Protein AF-A0A255T8T3-F1 (afdb_monomer_lite)

Structure (mmCIF, N/CA/C/O backbone):
data_AF-A0A255T8T3-F1
#
_entry.id   AF-A0A255T8T3-F1
#
loop_
_atom_site.group_PDB
_atom_site.id
_atom_site.type_symbol
_atom_site.label_atom_id
_atom_site.label_alt_id
_atom_site.lab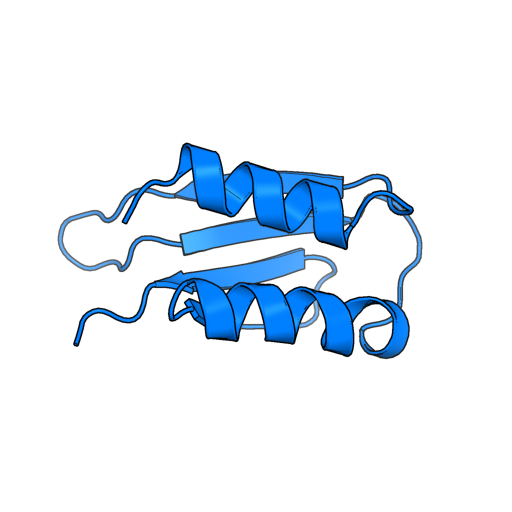el_comp_id
_atom_site.label_asym_id
_atom_site.label_entity_id
_atom_site.label_seq_id
_atom_site.pdbx_PDB_ins_code
_atom_site.Cartn_x
_atom_site.Cartn_y
_atom_site.Cartn_z
_atom_site.occupancy
_atom_site.B_iso_or_equiv
_atom_site.auth_seq_id
_atom_site.auth_comp_id
_atom_site.auth_asym_id
_atom_site.auth_atom_id
_atom_site.pdbx_PDB_model_num
ATOM 1 N N . MET A 1 1 ? -12.770 -1.881 9.138 1.00 72.12 1 MET A N 1
ATOM 2 C CA . MET A 1 1 ? -11.460 -1.701 8.482 1.00 72.12 1 MET A CA 1
ATOM 3 C C . MET A 1 1 ? -10.492 -0.958 9.406 1.00 72.12 1 MET A C 1
ATOM 5 O O . MET A 1 1 ? -10.944 -0.060 10.109 1.00 72.12 1 MET A O 1
ATOM 9 N N . ASN A 1 2 ? -9.210 -1.345 9.483 1.00 84.62 2 ASN A N 1
ATOM 10 C CA . ASN A 1 2 ? -8.210 -0.699 10.353 1.00 84.62 2 ASN A CA 1
ATOM 11 C C . ASN A 1 2 ? -7.044 -0.152 9.505 1.00 84.62 2 ASN A C 1
ATOM 13 O O . ASN A 1 2 ? -6.200 -0.948 9.094 1.00 84.62 2 ASN A O 1
ATOM 17 N N . PRO A 1 3 ? -6.954 1.176 9.291 1.00 86.31 3 PRO A N 1
ATOM 18 C CA . PRO A 1 3 ? -5.948 1.756 8.404 1.00 86.31 3 PRO A CA 1
ATOM 19 C C . PRO A 1 3 ? -4.497 1.493 8.812 1.00 86.31 3 PRO A C 1
ATOM 21 O O . PRO A 1 3 ? -3.617 1.459 7.962 1.00 86.31 3 PRO A O 1
ATOM 24 N N . ILE A 1 4 ? -4.241 1.269 10.105 1.00 91.19 4 ILE A N 1
ATOM 25 C CA . ILE A 1 4 ? -2.899 0.937 10.602 1.00 91.19 4 ILE A CA 1
ATOM 26 C C . ILE A 1 4 ? -2.484 -0.460 10.127 1.00 91.19 4 ILE A C 1
ATOM 28 O O . ILE A 1 4 ? -1.333 -0.654 9.754 1.00 91.19 4 ILE A O 1
ATOM 32 N N . LYS A 1 5 ? -3.415 -1.425 10.126 1.00 93.56 5 LYS A N 1
ATOM 33 C CA . LYS A 1 5 ? -3.132 -2.795 9.676 1.00 93.56 5 LYS A CA 1
ATOM 34 C C . LYS A 1 5 ? -2.890 -2.856 8.173 1.00 93.56 5 LYS A C 1
ATOM 36 O O . LYS A 1 5 ? -1.913 -3.460 7.764 1.00 93.56 5 LYS A O 1
ATOM 41 N N . ILE A 1 6 ? -3.727 -2.169 7.394 1.00 93.50 6 ILE A N 1
ATOM 42 C CA . ILE A 1 6 ? -3.578 -2.100 5.934 1.00 93.50 6 ILE A CA 1
ATOM 43 C C . ILE A 1 6 ? -2.242 -1.455 5.574 1.00 93.50 6 ILE A C 1
ATOM 45 O O . ILE A 1 6 ? -1.466 -2.025 4.822 1.00 93.50 6 ILE A O 1
ATOM 49 N N . LYS A 1 7 ? -1.916 -0.314 6.195 1.00 94.62 7 LYS A N 1
ATOM 50 C CA . LYS A 1 7 ? -0.625 0.347 5.986 1.00 94.62 7 LYS A CA 1
ATOM 51 C C . LYS A 1 7 ? 0.566 -0.560 6.320 1.00 94.62 7 LYS A C 1
ATOM 53 O O . LYS A 1 7 ? 1.562 -0.509 5.613 1.00 94.62 7 LYS A O 1
ATOM 58 N N . SER A 1 8 ? 0.476 -1.373 7.377 1.00 96.19 8 SER A N 1
ATOM 59 C CA . SER A 1 8 ? 1.515 -2.363 7.696 1.00 96.19 8 SER A CA 1
ATOM 60 C C . SER A 1 8 ? 1.620 -3.441 6.619 1.00 96.19 8 SER A C 1
ATOM 62 O O . SER A 1 8 ? 2.723 -3.727 6.188 1.00 96.19 8 SER A O 1
ATOM 64 N N . ALA A 1 9 ? 0.492 -3.986 6.156 1.00 96.69 9 ALA A N 1
ATOM 65 C CA . ALA A 1 9 ? 0.474 -5.020 5.123 1.00 96.69 9 ALA A CA 1
ATOM 66 C C . ALA A 1 9 ? 1.068 -4.528 3.793 1.00 96.69 9 ALA A C 1
ATOM 68 O O . ALA A 1 9 ? 1.814 -5.261 3.159 1.00 96.69 9 ALA A O 1
ATOM 69 N N . ILE A 1 10 ? 0.806 -3.272 3.410 1.00 95.88 10 ILE A N 1
ATOM 70 C CA . ILE A 1 10 ? 1.423 -2.654 2.225 1.00 95.88 10 ILE A CA 1
ATOM 71 C C . ILE A 1 10 ? 2.945 -2.541 2.401 1.00 95.88 10 ILE A C 1
ATOM 73 O O . ILE A 1 10 ? 3.691 -2.866 1.485 1.00 95.88 10 ILE A O 1
ATOM 77 N N . TYR A 1 11 ? 3.423 -2.114 3.577 1.00 96.69 11 TYR A N 1
ATOM 78 C CA . TYR A 1 11 ? 4.865 -2.063 3.844 1.00 96.69 11 TYR A CA 1
ATOM 79 C C . TYR A 1 11 ? 5.523 -3.441 3.847 1.00 96.69 11 TYR A C 1
ATOM 81 O O . TYR A 1 11 ? 6.637 -3.564 3.351 1.00 96.69 11 TYR A O 1
ATOM 89 N N . ASP A 1 12 ? 4.853 -4.454 4.397 1.00 97.25 12 ASP A N 1
ATOM 90 C CA . ASP A 1 12 ? 5.361 -5.825 4.408 1.00 97.25 12 ASP A CA 1
ATOM 91 C C . ASP A 1 12 ? 5.421 -6.392 2.975 1.00 97.25 12 ASP A C 1
ATOM 93 O O . ASP A 1 12 ? 6.402 -7.034 2.613 1.00 97.25 12 ASP A O 1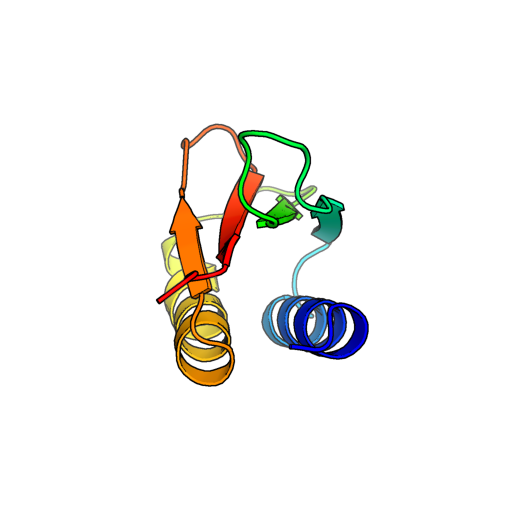
ATOM 97 N N . ALA A 1 13 ? 4.418 -6.102 2.136 1.00 96.12 13 ALA A N 1
ATOM 98 C CA . ALA A 1 13 ? 4.404 -6.482 0.720 1.00 96.12 13 ALA A CA 1
ATOM 99 C C . ALA A 1 13 ? 5.521 -5.797 -0.088 1.00 96.12 13 ALA A C 1
ATOM 101 O O . ALA A 1 13 ? 6.117 -6.401 -0.973 1.00 96.12 13 ALA A O 1
ATOM 102 N N . LEU A 1 14 ? 5.843 -4.546 0.244 1.00 95.12 14 LEU A N 1
ATOM 103 C CA . LEU A 1 14 ? 6.855 -3.743 -0.443 1.00 95.12 14 LEU A CA 1
ATOM 104 C C . LEU A 1 14 ? 8.177 -3.651 0.330 1.00 95.12 14 LEU A C 1
ATOM 106 O O . LEU A 1 14 ? 8.918 -2.686 0.156 1.00 95.12 14 LEU A O 1
ATOM 110 N N . GLU A 1 15 ? 8.511 -4.632 1.176 1.00 95.25 15 GLU A N 1
ATOM 111 C CA . GLU A 1 15 ? 9.682 -4.547 2.069 1.00 95.25 15 GLU A CA 1
ATOM 112 C C . GLU A 1 15 ? 11.023 -4.391 1.329 1.00 95.25 15 GLU A C 1
ATOM 114 O O . GLU A 1 15 ? 11.994 -3.871 1.884 1.00 95.25 15 GLU A O 1
ATOM 119 N N . ASN A 1 16 ? 11.071 -4.827 0.066 1.00 94.75 16 ASN A N 1
ATOM 120 C CA . ASN A 1 16 ? 12.246 -4.733 -0.800 1.00 94.75 16 ASN A CA 1
ATOM 121 C C . ASN A 1 16 ? 12.354 -3.392 -1.543 1.00 94.75 16 ASN A C 1
ATOM 123 O O . ASN A 1 16 ? 13.357 -3.170 -2.219 1.00 94.75 16 ASN A O 1
ATOM 127 N N . PHE A 1 17 ? 11.359 -2.513 -1.405 1.00 92.81 17 PHE A N 1
ATOM 128 C CA . PHE A 1 17 ? 11.287 -1.217 -2.069 1.00 92.81 17 PHE A CA 1
ATOM 129 C C . PHE A 1 17 ? 11.320 -0.080 -1.049 1.00 92.81 17 PHE A C 1
ATOM 131 O O . PHE A 1 17 ? 10.684 -0.110 0.008 1.00 92.81 17 PHE A O 1
ATOM 138 N N . ASN A 1 18 ? 12.030 0.988 -1.387 1.00 94.19 18 ASN A N 1
ATOM 139 C CA . ASN A 1 18 ? 11.985 2.240 -0.656 1.00 94.19 18 ASN A CA 1
ATOM 140 C C . ASN A 1 18 ? 10.676 2.976 -0.970 1.00 94.19 18 ASN A C 1
ATOM 142 O O . ASN A 1 18 ? 10.624 3.814 -1.871 1.00 94.19 18 ASN A O 1
ATOM 146 N N . CYS A 1 19 ? 9.620 2.669 -0.217 1.00 93.94 19 CYS A N 1
ATOM 147 C CA . CYS A 1 19 ? 8.290 3.233 -0.430 1.00 93.94 19 CYS A CA 1
ATOM 148 C C . CYS A 1 19 ? 7.786 4.104 0.732 1.00 93.94 19 CYS A C 1
ATOM 150 O O . CYS A 1 19 ? 8.249 4.043 1.876 1.00 93.94 19 CYS A O 1
ATOM 152 N N . SER A 1 20 ? 6.790 4.937 0.439 1.00 94.69 20 SER A N 1
ATOM 153 C CA . SER A 1 20 ? 6.005 5.683 1.422 1.00 94.69 20 SER A CA 1
ATOM 154 C C . SER A 1 20 ? 4.519 5.437 1.204 1.00 94.69 20 SER A C 1
ATOM 156 O O . SER A 1 20 ? 4.039 5.487 0.082 1.00 94.69 20 SER A O 1
ATOM 158 N N . VAL A 1 21 ? 3.789 5.182 2.295 1.00 94.69 21 VAL A N 1
ATO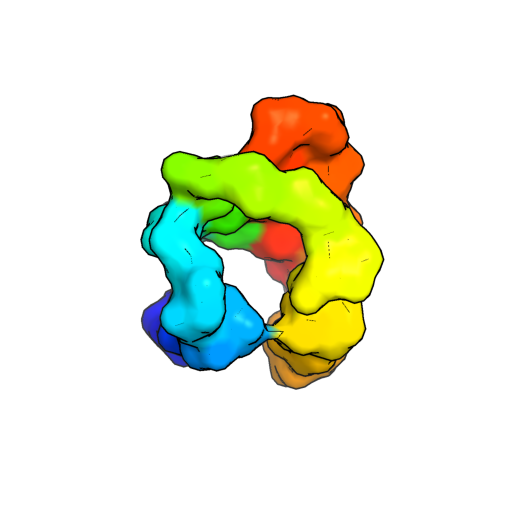M 159 C CA . VAL A 1 21 ? 2.351 4.882 2.249 1.00 94.69 21 VAL A CA 1
ATOM 160 C C . VAL A 1 21 ? 1.575 5.952 3.010 1.00 94.69 21 VAL A C 1
ATOM 162 O O . VAL A 1 21 ? 1.787 6.154 4.216 1.00 94.69 21 VAL A O 1
ATOM 165 N N . TYR A 1 22 ? 0.633 6.612 2.349 1.00 93.50 22 TYR A N 1
ATOM 166 C CA . TYR A 1 22 ? -0.182 7.691 2.911 1.00 93.50 22 TYR A CA 1
ATOM 167 C C . TYR A 1 22 ? -1.635 7.248 3.016 1.00 93.50 22 TYR A C 1
ATOM 169 O O . TYR A 1 22 ? -2.166 6.676 2.082 1.00 93.50 22 TYR A O 1
ATOM 177 N N . TYR A 1 23 ? -2.293 7.488 4.156 1.00 92.94 23 TYR A N 1
ATOM 178 C CA . TYR A 1 23 ? -3.722 7.195 4.307 1.00 92.94 23 TYR A CA 1
ATOM 179 C C . TYR A 1 23 ? -4.541 8.474 4.172 1.00 92.94 23 TYR A C 1
ATOM 181 O O . TYR A 1 23 ? -4.407 9.403 4.979 1.00 92.94 23 TYR A O 1
ATOM 189 N N . HIS A 1 24 ? -5.447 8.471 3.207 1.00 90.75 24 HIS A N 1
ATOM 190 C CA . HIS A 1 24 ? -6.361 9.558 2.917 1.00 90.75 24 HIS A CA 1
ATOM 191 C C . HIS A 1 24 ? -7.738 9.179 3.445 1.00 90.75 24 HIS A C 1
ATOM 193 O O . HIS A 1 24 ? -8.419 8.294 2.935 1.00 90.75 24 HIS A O 1
ATOM 199 N N . LYS A 1 25 ? -8.161 9.843 4.525 1.00 88.06 25 LYS A N 1
ATOM 200 C CA . LYS A 1 25 ? -9.507 9.635 5.068 1.00 88.06 25 LYS A CA 1
ATOM 201 C C . LYS A 1 25 ? -10.563 10.162 4.092 1.00 88.06 25 LYS A C 1
ATOM 203 O O . LYS A 1 25 ? -10.371 11.211 3.482 1.00 88.06 25 LYS A O 1
ATOM 208 N N . ALA A 1 26 ? -11.705 9.484 4.044 1.00 83.69 26 ALA A N 1
ATOM 209 C CA . ALA A 1 26 ? -12.872 9.937 3.299 1.00 83.69 26 ALA A CA 1
ATOM 210 C C . ALA A 1 26 ? -13.320 11.335 3.761 1.00 83.69 26 ALA A C 1
ATOM 212 O O . ALA A 1 26 ? -13.412 11.616 4.963 1.00 83.69 26 ALA A O 1
ATOM 213 N N . TYR A 1 27 ? -13.640 12.194 2.798 1.00 80.62 27 TYR A N 1
ATOM 214 C CA . TYR A 1 27 ? -14.353 13.452 3.001 1.00 80.62 27 TYR A CA 1
ATOM 215 C C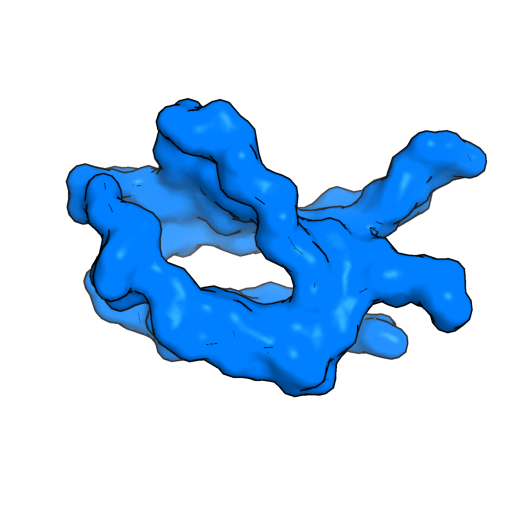 . TYR A 1 27 ? -15.696 13.396 2.266 1.00 80.62 27 TYR A C 1
ATOM 217 O O . TYR A 1 27 ? -15.966 12.442 1.555 1.00 80.62 27 TYR A O 1
ATOM 225 N N . SER A 1 28 ? -16.564 14.393 2.462 1.00 72.38 28 SER A N 1
ATOM 226 C CA . SER A 1 28 ? -18.005 14.373 2.139 1.00 72.38 28 SER A CA 1
ATOM 227 C C . SER A 1 28 ? -18.445 13.730 0.810 1.00 72.38 28 SER A C 1
ATOM 229 O O . SER A 1 28 ? -19.574 13.260 0.766 1.00 72.38 28 SER A O 1
ATOM 231 N N . ASN A 1 29 ? -17.593 13.701 -0.225 1.00 72.88 29 ASN A N 1
ATOM 232 C CA . ASN A 1 29 ? -17.845 13.068 -1.529 1.00 72.88 29 ASN A CA 1
ATOM 233 C C . ASN A 1 29 ? -16.656 12.218 -2.045 1.00 72.88 29 ASN A C 1
ATOM 235 O O . ASN A 1 29 ? -16.530 12.034 -3.252 1.00 72.88 29 ASN A O 1
ATOM 239 N N . SER A 1 30 ? -15.754 11.752 -1.178 1.00 74.69 30 SER A N 1
ATOM 240 C CA . SER A 1 30 ? -14.599 10.932 -1.569 1.00 74.69 30 SER A CA 1
ATOM 241 C C . SER A 1 30 ? -14.542 9.637 -0.768 1.00 74.69 30 SER A C 1
ATOM 243 O O . SER A 1 30 ? -14.884 9.608 0.416 1.00 74.69 30 SER A O 1
ATOM 245 N N . CYS A 1 31 ? -14.061 8.573 -1.404 1.00 80.00 31 CYS A N 1
ATOM 246 C CA . CYS A 1 31 ? -13.681 7.353 -0.704 1.00 80.00 31 CYS A CA 1
ATOM 247 C C . CYS A 1 31 ? -12.416 7.601 0.134 1.00 80.00 31 CYS A C 1
ATOM 249 O O . CYS A 1 31 ? -11.694 8.581 -0.070 1.00 80.00 31 CYS A O 1
ATOM 251 N N . ALA A 1 32 ? -12.182 6.738 1.121 1.00 86.94 32 ALA A N 1
ATOM 252 C CA . ALA A 1 32 ? -10.883 6.656 1.772 1.00 86.94 32 ALA A CA 1
ATOM 253 C C . ALA A 1 32 ? -9.966 5.769 0.917 1.00 86.94 32 ALA A C 1
ATOM 255 O O . ALA A 1 32 ? -10.440 4.793 0.335 1.00 86.94 32 ALA A O 1
ATOM 256 N N . PHE A 1 33 ? -8.684 6.106 0.849 1.00 90.50 33 PHE A N 1
ATOM 257 C CA . PHE A 1 33 ? -7.709 5.397 0.020 1.00 90.50 33 PHE A CA 1
ATOM 258 C C . PHE A 1 33 ? -6.302 5.492 0.615 1.00 90.50 33 PHE A C 1
ATOM 260 O O . PHE A 1 33 ? -6.062 6.262 1.557 1.00 90.50 33 PHE A O 1
ATOM 267 N N . PHE A 1 34 ? -5.390 4.680 0.093 1.00 93.00 34 PHE A N 1
ATOM 268 C CA . PHE A 1 34 ? -3.965 4.761 0.381 1.00 93.00 34 PHE A CA 1
ATOM 269 C C . PHE A 1 34 ? -3.203 5.129 -0.878 1.00 93.00 34 PHE A C 1
ATOM 271 O O . PHE A 1 34 ? -3.393 4.450 -1.870 1.00 93.00 34 PHE A O 1
ATOM 278 N N . THR A 1 35 ? -2.309 6.108 -0.804 1.00 93.12 35 THR A N 1
ATOM 279 C CA . THR A 1 35 ? -1.351 6.384 -1.881 1.00 93.12 35 THR A CA 1
ATOM 280 C C . THR A 1 35 ? -0.033 5.713 -1.543 1.00 93.12 35 THR A C 1
ATOM 282 O O . THR A 1 35 ? 0.445 5.825 -0.401 1.00 93.12 35 THR A O 1
ATOM 285 N N . VAL A 1 36 ? 0.540 5.008 -2.510 1.00 93.00 36 VAL A N 1
ATOM 286 C CA . VAL A 1 36 ? 1.833 4.339 -2.393 1.00 93.00 36 VAL A CA 1
ATOM 287 C C . VAL A 1 36 ? 2.815 4.989 -3.358 1.00 93.00 36 VAL A C 1
ATOM 289 O O . VAL A 1 36 ? 2.660 4.883 -4.564 1.00 93.00 36 VAL A O 1
ATOM 292 N N . GLU A 1 37 ? 3.846 5.631 -2.815 1.00 92.62 37 GLU A N 1
ATOM 293 C CA . GLU A 1 37 ? 4.938 6.226 -3.593 1.00 92.62 37 GLU A CA 1
ATOM 294 C C . GLU A 1 37 ? 6.184 5.338 -3.500 1.00 92.62 37 GLU A C 1
ATOM 296 O O . GLU A 1 37 ? 6.645 5.053 -2.386 1.00 92.62 37 GLU A O 1
ATOM 301 N N . ILE A 1 38 ? 6.768 4.941 -4.634 1.00 91.31 38 ILE A N 1
ATOM 302 C CA . ILE A 1 38 ? 8.040 4.201 -4.693 1.00 91.31 38 ILE A CA 1
ATOM 303 C C . ILE A 1 38 ? 9.155 5.157 -5.141 1.00 91.31 38 ILE A C 1
ATOM 305 O O . ILE A 1 38 ? 9.100 5.752 -6.212 1.00 91.31 38 ILE A O 1
ATOM 309 N N . HIS A 1 39 ? 10.190 5.323 -4.310 1.00 91.31 39 HIS A N 1
ATOM 310 C CA . HIS A 1 39 ? 11.246 6.341 -4.479 1.00 91.31 39 HIS A CA 1
ATOM 311 C C . HIS A 1 39 ? 12.456 5.848 -5.289 1.00 91.31 39 HIS A C 1
ATOM 313 O O . HIS A 1 39 ? 13.576 6.339 -5.118 1.00 91.31 39 HIS A O 1
ATOM 319 N N . GLU A 1 40 ? 12.251 4.848 -6.137 1.00 89.38 40 GLU A N 1
ATOM 320 C CA . GLU A 1 40 ? 13.258 4.240 -7.005 1.00 89.38 40 GLU A CA 1
ATOM 321 C C . GLU A 1 40 ? 12.624 3.771 -8.319 1.00 89.38 40 GLU A C 1
ATOM 323 O O . GLU A 1 40 ? 11.409 3.838 -8.475 1.00 89.38 40 GLU A O 1
ATOM 328 N N . GLU A 1 41 ? 13.437 3.342 -9.288 1.00 88.94 41 GLU A N 1
ATOM 329 C CA . GLU A 1 41 ? 12.901 2.746 -10.516 1.00 88.94 41 GLU A CA 1
ATOM 330 C C . GLU A 1 41 ? 12.182 1.437 -10.180 1.00 88.94 41 GLU A C 1
ATOM 332 O O . GLU A 1 41 ? 12.750 0.559 -9.527 1.00 88.94 41 GLU A O 1
ATOM 337 N N . TRP A 1 42 ? 10.945 1.306 -10.645 1.00 87.69 42 TRP A N 1
ATOM 338 C CA . TRP A 1 42 ? 10.108 0.141 -10.405 1.00 87.69 42 TRP A CA 1
ATOM 339 C C . TRP A 1 42 ? 9.293 -0.211 -11.651 1.00 87.69 42 TRP A C 1
ATOM 341 O O . TRP A 1 42 ? 9.171 0.594 -12.576 1.00 87.69 42 TRP A O 1
ATOM 351 N N . ASP A 1 43 ? 8.776 -1.436 -11.671 1.00 87.69 43 ASP A N 1
ATOM 352 C CA . ASP A 1 43 ? 7.866 -1.956 -12.689 1.00 87.69 43 ASP A CA 1
ATOM 353 C C . ASP A 1 43 ? 6.669 -2.595 -11.974 1.00 87.69 43 ASP A C 1
ATOM 355 O O . ASP A 1 43 ? 6.846 -3.232 -10.928 1.00 87.69 43 ASP A O 1
ATOM 359 N N . TRP A 1 44 ? 5.466 -2.418 -12.519 1.00 86.88 44 TRP A N 1
ATOM 360 C CA . TRP A 1 44 ? 4.232 -2.965 -11.953 1.00 86.88 44 TRP A CA 1
ATOM 361 C C . TRP A 1 44 ? 4.301 -4.483 -11.819 1.00 86.88 44 TRP A C 1
ATOM 363 O O . TRP A 1 44 ? 3.991 -5.015 -10.752 1.00 86.88 44 TRP A O 1
ATOM 373 N N . ASP A 1 45 ? 4.869 -5.160 -12.820 1.00 89.31 45 ASP A N 1
ATOM 374 C CA . ASP A 1 45 ? 5.063 -6.614 -12.827 1.00 89.31 45 ASP A CA 1
ATOM 375 C C . ASP A 1 45 ? 5.888 -7.122 -11.621 1.00 89.31 45 ASP A C 1
ATOM 377 O O . ASP A 1 45 ? 5.877 -8.314 -11.312 1.00 89.31 45 ASP A O 1
ATOM 381 N N . TRP A 1 46 ? 6.655 -6.256 -10.943 1.00 90.75 46 TRP A N 1
ATOM 382 C CA . TRP A 1 46 ? 7.462 -6.644 -9.779 1.00 90.75 46 TRP A CA 1
ATOM 383 C C . TRP A 1 46 ? 6.687 -6.626 -8.463 1.00 90.75 46 TRP A C 1
ATOM 385 O O . TRP A 1 46 ? 7.134 -7.262 -7.509 1.00 90.75 46 TRP A O 1
ATOM 395 N N . ILE A 1 47 ? 5.580 -5.883 -8.395 1.00 90.75 47 ILE A N 1
ATOM 396 C CA . ILE A 1 47 ? 4.819 -5.654 -7.158 1.00 90.75 47 ILE A CA 1
ATOM 397 C C . ILE A 1 47 ? 3.357 -6.099 -7.249 1.00 90.75 47 ILE A C 1
ATOM 399 O O . ILE A 1 47 ? 2.729 -6.267 -6.204 1.00 90.75 47 ILE A O 1
ATOM 403 N N . GLU A 1 48 ? 2.829 -6.303 -8.462 1.00 90.56 48 GLU A N 1
ATOM 404 C CA . GLU A 1 48 ? 1.424 -6.628 -8.743 1.00 90.56 48 GLU A CA 1
ATOM 405 C C . GLU A 1 48 ? 0.922 -7.781 -7.867 1.00 90.56 48 GLU A C 1
ATOM 407 O O . GLU A 1 48 ? 0.030 -7.577 -7.050 1.00 90.56 48 GLU A O 1
ATOM 412 N N . ASP A 1 49 ? 1.563 -8.952 -7.941 1.00 92.88 49 ASP A N 1
ATOM 413 C CA . ASP A 1 49 ? 1.163 -10.156 -7.196 1.00 92.88 49 ASP A CA 1
ATOM 414 C C . ASP A 1 49 ? 1.057 -9.926 -5.674 1.00 92.88 49 ASP A C 1
ATOM 416 O O . ASP A 1 49 ? 0.188 -10.493 -5.003 1.00 92.88 49 ASP A O 1
ATOM 420 N N . ASP A 1 50 ? 1.973 -9.147 -5.095 1.00 94.19 50 ASP A N 1
ATOM 421 C CA . ASP A 1 50 ? 2.012 -8.914 -3.650 1.00 94.19 50 ASP A CA 1
ATOM 422 C C . ASP A 1 50 ? 0.991 -7.850 -3.226 1.00 94.19 50 ASP A C 1
ATOM 424 O O . ASP A 1 50 ? 0.330 -8.005 -2.194 1.00 94.19 50 ASP A O 1
ATOM 428 N N . ILE A 1 51 ? 0.787 -6.813 -4.043 1.00 94.00 51 ILE A N 1
ATOM 429 C CA . ILE A 1 51 ? -0.234 -5.786 -3.812 1.00 94.00 51 ILE A CA 1
ATOM 430 C C . ILE A 1 51 ? -1.646 -6.335 -4.034 1.00 94.00 51 ILE A C 1
ATOM 432 O O . ILE A 1 51 ? -2.533 -6.053 -3.224 1.00 94.00 51 ILE A O 1
ATOM 436 N N . GLU A 1 52 ? -1.868 -7.167 -5.051 1.00 93.31 52 GLU A N 1
ATOM 437 C CA . GLU A 1 52 ? -3.151 -7.833 -5.295 1.00 93.31 52 GLU A CA 1
ATOM 438 C C . GLU A 1 52 ? -3.570 -8.687 -4.094 1.00 93.31 52 GLU A C 1
ATOM 440 O O . GLU A 1 52 ? -4.718 -8.610 -3.656 1.00 93.31 52 GLU A O 1
ATOM 445 N N . ARG A 1 53 ? -2.638 -9.416 -3.464 1.00 94.75 53 ARG A N 1
ATOM 446 C CA . ARG A 1 53 ? -2.925 -10.175 -2.230 1.00 94.75 53 ARG A CA 1
ATOM 447 C C . ARG A 1 53 ? -3.370 -9.280 -1.078 1.00 94.75 53 ARG A C 1
ATOM 449 O O . ARG A 1 53 ? -4.294 -9.642 -0.348 1.00 94.75 53 ARG A O 1
ATOM 456 N N . VAL A 1 54 ? -2.733 -8.121 -0.900 1.00 94.75 54 VAL A N 1
ATOM 457 C CA . VAL A 1 54 ? -3.162 -7.135 0.108 1.00 94.75 54 VAL A CA 1
ATOM 458 C C . VAL A 1 54 ? -4.564 -6.622 -0.227 1.00 94.75 54 VAL A C 1
ATOM 460 O O . VAL A 1 54 ? -5.402 -6.492 0.668 1.00 94.75 54 VAL A O 1
ATOM 463 N N . CYS A 1 55 ? -4.846 -6.369 -1.503 1.00 92.44 55 CYS A N 1
ATOM 464 C CA . CYS A 1 55 ? -6.159 -5.921 -1.951 1.00 92.44 55 CYS A CA 1
ATOM 465 C C . CYS A 1 55 ? -7.246 -6.966 -1.688 1.00 92.44 55 CYS A C 1
ATOM 467 O O . CYS A 1 55 ? -8.288 -6.623 -1.134 1.00 92.44 55 CYS A O 1
ATOM 469 N N . GLU A 1 56 ? -6.988 -8.241 -1.977 1.00 92.81 56 GLU A N 1
ATOM 470 C CA . GLU A 1 56 ? -7.908 -9.342 -1.677 1.00 92.81 56 GLU A CA 1
ATOM 471 C C . GLU A 1 56 ? -8.147 -9.512 -0.168 1.00 92.81 56 GLU A C 1
ATOM 473 O O . GLU A 1 56 ? -9.285 -9.710 0.262 1.00 92.81 56 GLU A O 1
ATOM 478 N N . GLU A 1 57 ? -7.098 -9.421 0.658 1.00 94.31 57 GLU A N 1
ATOM 479 C CA . GLU A 1 57 ? -7.215 -9.579 2.116 1.00 94.31 57 GLU A CA 1
ATOM 480 C C . GLU A 1 57 ? -8.068 -8.471 2.750 1.00 94.31 57 GLU A C 1
ATOM 482 O O . GLU A 1 57 ? -8.817 -8.718 3.704 1.00 94.31 57 GLU A O 1
ATOM 487 N N . TYR A 1 58 ? -7.944 -7.246 2.237 1.00 91.75 58 TYR A N 1
ATOM 488 C CA . TYR A 1 58 ? -8.549 -6.054 2.831 1.00 91.75 58 TYR A CA 1
ATOM 489 C C . TYR A 1 58 ? -9.728 -5.473 2.048 1.00 91.75 58 TYR A C 1
ATOM 491 O O . TYR A 1 58 ? -10.268 -4.454 2.488 1.00 91.75 58 TYR A O 1
ATOM 499 N N . ASP A 1 59 ? -10.156 -6.140 0.974 1.00 90.75 59 ASP A N 1
ATOM 500 C CA . ASP A 1 59 ? -11.225 -5.698 0.071 1.00 90.75 59 ASP A CA 1
ATOM 501 C C . ASP A 1 59 ? -10.960 -4.284 -0.482 1.00 90.75 59 ASP A C 1
ATOM 503 O O . ASP A 1 59 ? -11.720 -3.331 -0.283 1.00 90.75 59 ASP A O 1
ATOM 507 N N . LEU A 1 60 ? -9.793 -4.140 -1.112 1.00 90.75 60 LEU A N 1
ATOM 508 C CA . LEU A 1 60 ? -9.346 -2.919 -1.779 1.00 90.75 60 LEU A CA 1
ATOM 509 C C . LEU A 1 60 ? -9.359 -3.124 -3.294 1.00 90.75 60 LEU A C 1
ATOM 511 O O . LEU A 1 60 ? -9.284 -4.251 -3.782 1.00 90.75 60 LEU A O 1
ATOM 515 N N . TRP A 1 61 ? -9.408 -2.028 -4.039 1.00 89.94 61 TRP A N 1
ATOM 516 C CA . TRP A 1 61 ? -9.166 -2.031 -5.477 1.00 89.94 61 TRP A CA 1
ATOM 517 C C . TRP A 1 61 ? -8.046 -1.055 -5.821 1.00 89.94 61 TRP A C 1
ATOM 519 O O . TRP A 1 61 ? -7.852 -0.051 -5.133 1.00 89.94 61 TRP A O 1
ATOM 529 N N . ILE A 1 62 ? -7.303 -1.390 -6.869 1.00 8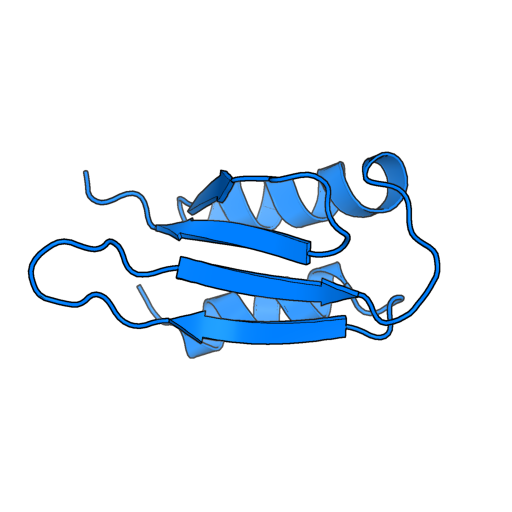9.06 62 ILE A N 1
ATOM 530 C CA . ILE A 1 62 ? -6.146 -0.630 -7.333 1.00 89.06 62 ILE A CA 1
ATOM 531 C C . ILE A 1 62 ? -6.627 0.395 -8.359 1.00 89.06 62 ILE A C 1
ATOM 533 O O . ILE A 1 62 ? -7.274 0.026 -9.342 1.00 89.06 62 ILE A O 1
ATOM 537 N N . ASP A 1 63 ? -6.305 1.660 -8.122 1.00 84.12 63 ASP A N 1
ATOM 538 C CA . ASP A 1 63 ? -6.394 2.753 -9.086 1.00 84.12 63 ASP A CA 1
ATOM 539 C C . ASP A 1 63 ? -4.956 3.164 -9.430 1.00 84.12 63 ASP A C 1
ATOM 541 O O . ASP A 1 63 ? -4.315 3.899 -8.682 1.00 84.12 63 ASP A O 1
ATOM 545 N N . ASP A 1 64 ? -4.408 2.586 -10.498 1.00 73.38 64 ASP A N 1
ATOM 546 C CA . ASP A 1 64 ? -3.079 2.935 -11.006 1.00 73.38 64 ASP A CA 1
ATOM 547 C C . ASP A 1 64 ? -3.232 3.988 -12.108 1.00 73.38 64 ASP A C 1
ATOM 549 O O . ASP A 1 64 ? -3.802 3.718 -13.173 1.00 73.38 64 ASP A O 1
ATOM 553 N N . ASP A 1 65 ? -2.750 5.202 -11.847 1.00 61.50 65 ASP A N 1
ATOM 554 C CA . ASP A 1 65 ? -2.754 6.316 -12.791 1.00 61.50 65 ASP A CA 1
ATOM 555 C C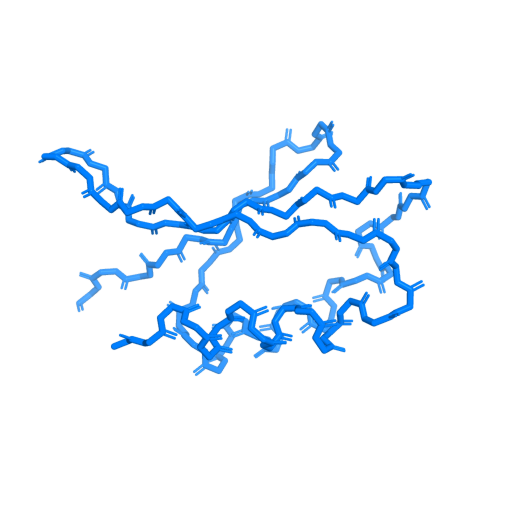 . ASP A 1 65 ? -1.394 6.552 -13.471 1.00 61.50 65 ASP A C 1
ATOM 557 O O . ASP A 1 65 ? -1.247 7.508 -14.238 1.00 61.50 65 ASP A O 1
ATOM 561 N N . SER A 1 66 ? -0.467 5.588 -13.379 1.00 57.31 66 SER A N 1
ATOM 562 C CA . SER A 1 66 ? 0.726 5.425 -14.233 1.00 57.31 66 SER A CA 1
ATOM 563 C C . SER A 1 66 ? 1.851 6.468 -14.104 1.00 57.31 66 SER A C 1
ATOM 565 O O . SER A 1 66 ? 2.784 6.448 -14.911 1.00 57.31 66 SER A O 1
ATOM 567 N N . ASP A 1 67 ? 1.830 7.330 -13.081 1.00 60.66 67 ASP A N 1
ATOM 568 C CA . ASP A 1 67 ? 2.814 8.416 -12.894 1.00 60.66 67 ASP A CA 1
ATOM 569 C C . ASP A 1 67 ? 3.843 8.176 -11.758 1.00 60.66 67 ASP A C 1
ATOM 571 O O . ASP A 1 67 ? 4.619 9.073 -11.411 1.00 60.66 67 ASP A O 1
ATOM 575 N N . GLY A 1 68 ? 3.964 6.939 -11.259 1.00 63.44 68 GLY A N 1
ATOM 576 C CA . GLY A 1 68 ? 5.016 6.525 -10.309 1.00 63.44 68 GLY A CA 1
ATOM 577 C C . GLY A 1 68 ? 4.534 6.310 -8.871 1.00 63.44 68 GLY A C 1
ATOM 578 O O . GLY A 1 68 ? 5.319 5.889 -8.015 1.00 63.44 68 GLY A O 1
ATOM 579 N N . ASP A 1 69 ? 3.254 6.546 -8.639 1.00 81.25 69 ASP A N 1
ATOM 580 C CA . ASP A 1 69 ? 2.458 6.130 -7.497 1.00 81.25 69 ASP A CA 1
ATOM 581 C C . ASP A 1 69 ? 1.239 5.324 -7.964 1.00 81.25 69 ASP A C 1
ATOM 583 O O . ASP A 1 69 ? 0.946 5.236 -9.154 1.00 81.25 69 ASP A O 1
ATOM 587 N N . PHE A 1 70 ? 0.574 4.672 -7.014 1.00 85.56 70 PHE A N 1
ATOM 588 C CA . PHE A 1 70 ? -0.725 4.044 -7.234 1.00 85.56 70 PHE A CA 1
ATOM 589 C C . PHE A 1 70 ? -1.583 4.168 -5.977 1.00 85.56 70 PHE A C 1
ATOM 591 O O . PHE A 1 70 ? -1.075 4.206 -4.844 1.00 85.56 70 PHE A O 1
ATOM 598 N N . ASP A 1 71 ? -2.897 4.193 -6.178 1.00 88.25 71 ASP A N 1
ATOM 599 C CA . ASP A 1 71 ? -3.874 4.321 -5.110 1.00 88.25 71 ASP A CA 1
ATOM 600 C C . ASP A 1 71 ? -4.566 2.982 -4.815 1.00 88.25 71 ASP A C 1
ATOM 602 O O . ASP A 1 71 ? -5.030 2.264 -5.696 1.00 88.25 71 ASP A O 1
ATOM 606 N N . LEU A 1 72 ? -4.690 2.648 -3.530 1.00 88.50 72 LEU A N 1
ATOM 607 C CA . LEU A 1 72 ? -5.488 1.527 -3.040 1.00 88.50 72 LEU A CA 1
ATOM 608 C C . LEU A 1 72 ? -6.765 2.062 -2.407 1.00 88.50 72 LEU A C 1
ATOM 610 O O . LEU A 1 72 ? -6.778 2.567 -1.275 1.00 88.50 72 LEU A O 1
ATOM 614 N N . CYS A 1 73 ? -7.853 1.957 -3.151 1.00 85.81 73 CYS A N 1
ATOM 615 C CA . CYS A 1 73 ? -9.148 2.476 -2.771 1.00 85.81 73 CYS A CA 1
ATOM 616 C C . CYS A 1 73 ? -9.961 1.440 -1.994 1.00 85.81 73 CYS A C 1
ATOM 618 O O . CYS A 1 73 ? -9.979 0.249 -2.294 1.00 85.81 73 CYS A O 1
ATOM 620 N N . ILE A 1 74 ? -10.675 1.914 -0.978 1.00 83.00 74 ILE A N 1
ATOM 621 C CA . ILE A 1 74 ? -11.512 1.066 -0.129 1.00 83.00 74 ILE A CA 1
ATOM 622 C C . ILE A 1 74 ? -12.850 0.792 -0.826 1.00 83.00 74 ILE A C 1
ATOM 624 O O . ILE A 1 74 ? -13.576 1.744 -1.140 1.00 83.00 74 ILE A O 1
ATOM 628 N N . ASN A 1 75 ? -13.207 -0.486 -1.010 1.00 70.25 75 ASN A N 1
ATOM 629 C CA . ASN A 1 75 ? -14.559 -0.862 -1.427 1.00 70.25 75 ASN A CA 1
ATOM 630 C C . ASN A 1 75 ? -15.564 -0.468 -0.327 1.00 70.25 75 ASN A C 1
ATOM 632 O O . ASN A 1 75 ? -15.372 -0.758 0.854 1.00 70.25 75 ASN A O 1
ATOM 636 N N . ASN A 1 76 ? -16.619 0.258 -0.710 1.00 58.78 76 ASN A N 1
ATOM 637 C CA . ASN A 1 76 ? -17.676 0.748 0.191 1.00 58.78 76 ASN A CA 1
ATOM 638 C C . ASN A 1 76 ? -19.008 -0.003 -0.011 1.00 58.78 76 ASN A C 1
ATOM 640 O O . ASN A 1 76 ? -20.067 0.607 0.158 1.00 58.78 76 ASN A O 1
ATOM 644 N N . ASP A 1 77 ? -18.966 -1.277 -0.407 1.00 53.28 77 ASP A N 1
ATOM 645 C CA . ASP A 1 77 ? -20.183 -2.100 -0.514 1.00 53.28 77 ASP A CA 1
ATOM 646 C C . ASP A 1 77 ? -20.898 -2.285 0.844 1.00 53.28 77 ASP A C 1
ATOM 648 O O . ASP A 1 77 ? -20.223 -2.433 1.894 1.00 53.28 77 ASP A O 1
#

Sequence (77 aa):
MNPIKIKSAIYDALENFNCSVYYHKAYSNSCAFFTVEIHEEWDWDWIEDDIERVCEEYDLWIDDDSDGDFDLCINND

Secondary structure (DSSP, 8-state):
--HHHHHHHHHHHTTTS-EEEEEE---TT---EEEEEESS---GGGTHHHHHHHHHHHTEEEE--SSSEEEEEEP--

Foldseek 3Di:
DDVVVLLVLLCVLQVVFPKDKDWAPDDPPDFTKIKIATPDDDDCVVRVVSVVVSCVVQVWDWADPPPRMIMTTHDPD

pLDDT: mean 87.07, std 10.26, range [53.28, 97.25]

Radius of gyration: 11.85 Å; chains: 1; bounding box: 33×24×25 Å